Protein AF-A0A2E5XWH2-F1 (afdb_monomer_lite)

Radius of gyration: 14.69 Å; chains: 1; bounding box: 33×28×42 Å

Structure (mmCIF, N/CA/C/O backbone):
data_AF-A0A2E5XWH2-F1
#
_entry.id   AF-A0A2E5XWH2-F1
#
loop_
_atom_site.group_PDB
_atom_site.id
_atom_site.type_symbol
_atom_site.label_atom_id
_atom_site.label_alt_id
_atom_site.label_comp_id
_atom_site.label_asym_id
_atom_site.label_entity_id
_atom_site.label_seq_id
_atom_site.pdbx_PDB_ins_code
_atom_site.Cartn_x
_atom_site.Cartn_y
_atom_site.Cartn_z
_atom_site.occupancy
_atom_site.B_iso_or_equiv
_atom_site.auth_seq_id
_atom_site.auth_comp_id
_atom_site.auth_asym_id
_atom_site.auth_atom_id
_atom_site.pdbx_PDB_model_num
ATOM 1 N N . TYR A 1 1 ? 5.052 7.247 -8.938 1.00 55.41 1 TYR A N 1
ATOM 2 C CA . TYR A 1 1 ? 5.231 7.782 -10.308 1.00 55.41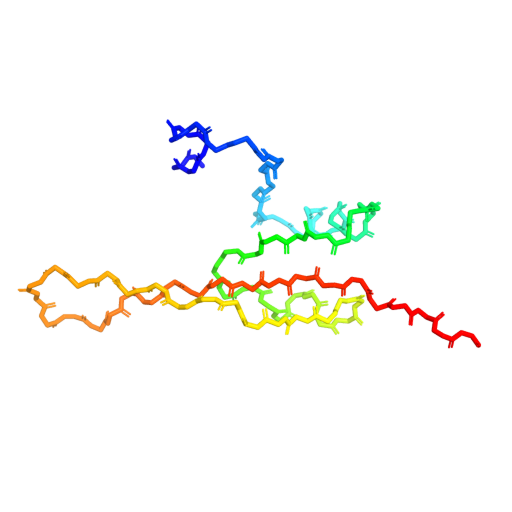 1 TYR A CA 1
ATOM 3 C C . TYR A 1 1 ? 4.501 6.936 -11.357 1.00 55.41 1 TYR A C 1
ATOM 5 O O . TYR A 1 1 ? 3.571 7.454 -11.949 1.00 55.41 1 TYR A O 1
ATOM 13 N N . TYR A 1 2 ? 4.806 5.639 -11.523 1.00 67.88 2 TYR A N 1
ATOM 14 C CA . TYR A 1 2 ? 4.216 4.773 -12.568 1.00 67.88 2 TYR A CA 1
ATOM 15 C C . TYR A 1 2 ? 2.673 4.748 -12.631 1.00 67.88 2 TYR A C 1
ATOM 17 O O . TYR A 1 2 ? 2.100 4.985 -13.683 1.00 67.88 2 TYR A O 1
ATOM 25 N N . LEU A 1 3 ? 1.969 4.502 -11.524 1.00 72.44 3 LEU A N 1
ATOM 26 C CA . LEU A 1 3 ? 0.500 4.372 -11.557 1.00 72.44 3 LEU A CA 1
ATOM 27 C C . LEU A 1 3 ? -0.213 5.691 -11.885 1.00 72.44 3 LEU A C 1
ATOM 29 O O . LEU A 1 3 ? -1.191 5.700 -12.627 1.00 72.44 3 LEU A O 1
ATOM 33 N N . ASN A 1 4 ? 0.330 6.804 -11.389 1.00 69.38 4 ASN A N 1
ATOM 34 C CA . ASN A 1 4 ? -0.177 8.142 -11.675 1.00 69.38 4 ASN A CA 1
ATOM 35 C C . ASN A 1 4 ? -0.044 8.476 -13.173 1.00 69.38 4 ASN A C 1
ATOM 37 O O . ASN A 1 4 ? -0.980 8.971 -13.793 1.00 69.38 4 ASN A O 1
ATOM 41 N N . THR A 1 5 ? 1.082 8.114 -13.803 1.00 74.50 5 THR A N 1
ATOM 42 C CA . THR A 1 5 ? 1.285 8.369 -15.240 1.00 74.50 5 THR A CA 1
ATOM 43 C C . THR A 1 5 ? 0.399 7.512 -16.149 1.00 74.50 5 THR A C 1
ATOM 45 O O . THR A 1 5 ? 0.248 7.852 -17.317 1.00 74.50 5 THR A O 1
ATOM 48 N N . HIS A 1 6 ? -0.205 6.431 -15.640 1.00 78.44 6 HIS A N 1
ATOM 49 C CA . HIS A 1 6 ? -1.126 5.564 -16.392 1.00 78.44 6 HIS A CA 1
ATOM 50 C C . HIS A 1 6 ? -2.606 5.960 -16.223 1.00 78.44 6 HIS A C 1
ATOM 52 O O . HIS A 1 6 ? -3.496 5.210 -16.619 1.00 78.44 6 HIS A O 1
ATOM 58 N N . GLY A 1 7 ? -2.889 7.140 -15.657 1.00 76.94 7 GLY A N 1
ATOM 59 C CA . GLY A 1 7 ? -4.242 7.707 -15.614 1.00 76.94 7 GLY A CA 1
ATOM 60 C C . GLY A 1 7 ? -5.177 7.074 -14.580 1.00 76.94 7 GLY A C 1
ATOM 61 O O . GLY A 1 7 ? -6.389 7.287 -14.643 1.00 76.94 7 GLY A O 1
ATOM 62 N N . ILE A 1 8 ? -4.639 6.311 -13.622 1.00 82.44 8 ILE A N 1
ATOM 63 C CA . ILE A 1 8 ? -5.422 5.787 -12.499 1.00 82.44 8 ILE A CA 1
ATOM 64 C C . ILE A 1 8 ? -5.830 6.965 -11.609 1.00 82.44 8 ILE A C 1
ATOM 66 O O . ILE A 1 8 ? -4.982 7.686 -11.086 1.00 82.44 8 ILE A O 1
ATOM 70 N N . LYS A 1 9 ? -7.140 7.158 -11.434 1.00 81.50 9 LYS A N 1
ATOM 71 C CA . LYS A 1 9 ? -7.701 8.189 -10.554 1.00 81.50 9 LYS A CA 1
ATOM 72 C C . LYS A 1 9 ? -7.740 7.672 -9.118 1.00 81.50 9 LYS A C 1
ATOM 74 O O . LYS A 1 9 ? -8.705 7.022 -8.729 1.00 81.50 9 LYS A O 1
ATOM 79 N N . ALA A 1 10 ? -6.683 7.945 -8.364 1.00 82.12 10 ALA A N 1
ATOM 80 C CA . ALA A 1 10 ? -6.566 7.609 -6.950 1.00 82.12 10 ALA A CA 1
ATOM 81 C C . ALA A 1 10 ? -5.684 8.634 -6.224 1.00 82.12 10 ALA A C 1
ATOM 83 O O . ALA A 1 10 ? -4.869 9.314 -6.855 1.00 82.12 10 ALA A O 1
ATOM 84 N N . ASP A 1 11 ? -5.816 8.702 -4.901 1.00 83.75 11 ASP A N 1
ATOM 85 C CA . ASP A 1 11 ? -4.896 9.457 -4.056 1.00 83.75 11 ASP A CA 1
ATOM 86 C C . ASP A 1 11 ? -3.617 8.638 -3.859 1.00 83.75 11 ASP A C 1
ATOM 88 O O . ASP A 1 11 ? -3.613 7.581 -3.227 1.00 83.75 11 ASP A O 1
ATOM 92 N N . PHE A 1 12 ? -2.514 9.106 -4.444 1.00 83.81 12 PHE A N 1
ATOM 93 C CA . PHE A 1 12 ? -1.227 8.423 -4.343 1.00 83.81 12 PHE A CA 1
ATOM 94 C C . PHE A 1 12 ? -0.448 8.921 -3.131 1.00 83.81 12 PHE A C 1
ATOM 96 O O . PHE A 1 12 ? -0.078 10.093 -3.064 1.00 83.81 12 PHE A O 1
ATOM 103 N N . ILE A 1 13 ? -0.131 8.004 -2.219 1.00 81.38 13 ILE A N 1
ATOM 104 C CA . ILE A 1 13 ? 0.711 8.267 -1.051 1.00 81.38 13 ILE A CA 1
ATOM 105 C C . ILE A 1 13 ? 1.961 7.400 -1.176 1.00 81.38 13 ILE A C 1
ATOM 107 O O . ILE A 1 13 ? 1.885 6.172 -1.121 1.00 81.38 13 ILE A O 1
ATOM 111 N N . SER A 1 14 ? 3.111 8.042 -1.373 1.00 82.00 14 SER A N 1
ATOM 112 C CA . SER A 1 14 ? 4.408 7.380 -1.224 1.00 82.00 14 SER A CA 1
ATOM 113 C C . SER A 1 14 ? 4.750 7.311 0.259 1.00 82.00 14 SER A C 1
ATOM 115 O O . SER A 1 14 ? 4.595 8.299 0.971 1.00 82.00 14 SER A O 1
ATOM 117 N N . VAL A 1 15 ? 5.201 6.147 0.719 1.00 77.94 15 VAL A N 1
ATOM 118 C CA . VAL A 1 15 ? 5.683 5.961 2.090 1.00 77.94 15 VAL A CA 1
ATOM 119 C C . VAL A 1 15 ? 7.198 5.876 2.031 1.00 77.94 15 VAL A C 1
ATOM 121 O O . VAL A 1 15 ? 7.748 4.800 1.801 1.00 77.94 15 VAL A O 1
ATOM 124 N N . ASP A 1 16 ? 7.849 7.019 2.215 1.00 77.44 16 ASP A N 1
ATOM 125 C CA . ASP A 1 16 ? 9.310 7.108 2.265 1.00 77.44 16 ASP A CA 1
ATOM 126 C C . ASP A 1 16 ? 9.786 7.279 3.717 1.00 77.44 16 ASP A C 1
ATOM 128 O O . ASP A 1 16 ? 10.817 6.729 4.111 1.00 77.44 16 ASP A O 1
ATOM 132 N N . GLU A 1 17 ? 8.991 7.961 4.551 1.00 76.50 17 GLU A N 1
ATOM 133 C CA . GLU A 1 17 ? 9.312 8.226 5.952 1.00 76.50 17 GLU A CA 1
ATOM 134 C C . GLU A 1 17 ? 8.186 7.814 6.912 1.00 76.50 17 GLU A C 1
ATOM 136 O O . GLU A 1 17 ? 7.017 7.658 6.553 1.00 76.50 17 GLU A O 1
ATOM 141 N N . LYS A 1 18 ? 8.527 7.669 8.200 1.00 74.44 18 LYS A N 1
ATOM 142 C CA . LYS A 1 18 ? 7.569 7.283 9.253 1.00 74.44 18 LYS A CA 1
ATOM 143 C C . LYS A 1 18 ? 6.374 8.241 9.347 1.00 74.44 18 LYS A C 1
ATOM 145 O O . LYS A 1 18 ? 5.270 7.807 9.666 1.00 74.44 18 LYS A O 1
ATOM 150 N N . ILE A 1 19 ? 6.587 9.522 9.048 1.00 78.62 19 ILE A N 1
ATOM 151 C CA . ILE A 1 19 ? 5.544 10.549 9.105 1.00 78.62 19 ILE A CA 1
ATOM 152 C C . ILE A 1 19 ? 4.445 10.328 8.054 1.00 78.62 19 ILE A C 1
ATOM 154 O O . ILE A 1 19 ? 3.300 10.722 8.264 1.00 78.62 19 ILE A O 1
ATOM 158 N N . ASP A 1 20 ? 4.752 9.649 6.947 1.00 80.12 20 ASP A N 1
ATOM 159 C CA . ASP A 1 20 ? 3.765 9.337 5.910 1.00 80.12 20 ASP A CA 1
ATOM 160 C C . ASP A 1 20 ? 2.809 8.228 6.355 1.00 80.12 20 ASP A C 1
ATOM 162 O O . ASP A 1 20 ? 1.628 8.238 6.010 1.00 80.12 20 ASP A O 1
ATOM 166 N N . ILE A 1 21 ? 3.284 7.323 7.214 1.00 80.06 21 ILE A N 1
ATOM 167 C CA . ILE A 1 21 ? 2.457 6.287 7.843 1.00 80.06 21 ILE A CA 1
ATOM 168 C C . ILE A 1 21 ? 1.437 6.934 8.792 1.00 80.06 21 ILE A C 1
ATOM 170 O O . ILE A 1 21 ? 0.270 6.546 8.813 1.00 80.06 21 ILE A O 1
ATOM 174 N N . GLU A 1 22 ? 1.848 7.956 9.548 1.00 80.81 22 GLU A N 1
ATOM 175 C CA . GLU A 1 22 ? 0.952 8.698 10.446 1.00 80.81 22 GLU A CA 1
ATOM 176 C C . GLU A 1 22 ? -0.185 9.388 9.690 1.00 80.81 22 GLU A C 1
ATOM 178 O O . GLU A 1 22 ? -1.334 9.336 10.135 1.00 80.81 22 GLU A O 1
ATOM 183 N N . LYS A 1 23 ? 0.096 9.936 8.501 1.00 80.38 23 LYS A N 1
ATOM 184 C CA . LYS A 1 23 ? -0.943 10.498 7.625 1.00 8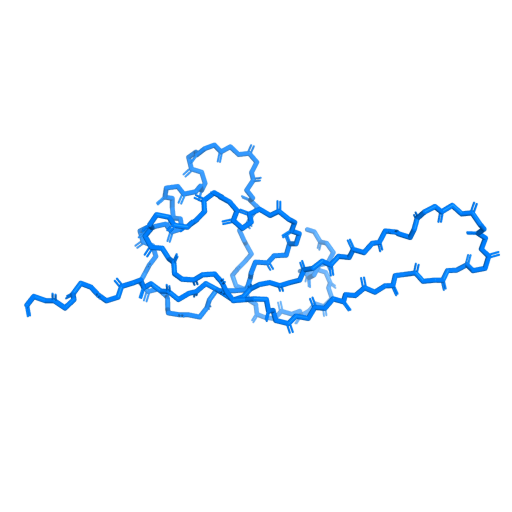0.38 23 LYS A CA 1
ATOM 185 C C . LYS A 1 23 ? -1.975 9.440 7.234 1.00 80.38 23 LYS A C 1
ATOM 187 O O . LYS A 1 23 ? -3.165 9.727 7.285 1.00 80.38 23 LYS A O 1
ATOM 192 N N . ILE A 1 24 ? -1.545 8.214 6.921 1.00 82.25 24 ILE A N 1
ATOM 193 C CA . ILE A 1 24 ? -2.448 7.106 6.568 1.00 82.25 24 ILE A CA 1
ATOM 194 C C . ILE A 1 24 ? -3.370 6.741 7.741 1.00 82.25 24 ILE A C 1
ATOM 196 O O . ILE A 1 24 ? -4.565 6.538 7.535 1.00 82.25 24 ILE A O 1
ATOM 200 N N . TYR A 1 25 ? -2.868 6.728 8.980 1.00 79.38 25 TYR A N 1
ATOM 201 C CA . TYR A 1 25 ? -3.706 6.482 10.165 1.00 79.38 25 TYR A CA 1
ATOM 202 C C . TYR A 1 25 ? -4.784 7.558 10.382 1.00 79.38 25 TYR A C 1
ATOM 204 O O . TYR A 1 25 ? -5.868 7.261 10.906 1.00 79.38 25 TYR A O 1
ATOM 212 N N . MET A 1 26 ? -4.489 8.799 9.985 1.00 77.69 26 MET A N 1
ATOM 213 C CA . MET A 1 26 ? -5.409 9.934 10.079 1.00 77.69 26 MET A CA 1
ATOM 214 C C . MET A 1 26 ? -6.447 9.974 8.953 1.00 77.69 26 MET A C 1
ATOM 216 O O . MET A 1 26 ? -7.460 10.659 9.103 1.00 77.69 26 MET A O 1
ATOM 220 N N . LEU A 1 27 ? -6.245 9.240 7.855 1.00 77.81 27 LEU A N 1
ATOM 221 C CA . LEU A 1 27 ? -7.245 9.160 6.796 1.00 77.81 27 LEU A CA 1
ATOM 222 C C . LEU A 1 27 ? -8.503 8.448 7.310 1.00 77.81 27 LEU A C 1
ATOM 224 O O . LEU A 1 27 ? -8.452 7.404 7.964 1.00 77.81 27 LEU A O 1
ATOM 228 N N . ALA A 1 28 ? -9.655 9.034 6.992 1.00 65.25 28 ALA A N 1
ATOM 229 C CA . ALA A 1 28 ? -10.972 8.445 7.219 1.00 65.25 28 ALA A CA 1
ATOM 230 C C . ALA A 1 28 ? -11.424 7.575 6.028 1.00 65.25 28 ALA A C 1
ATOM 232 O O . ALA A 1 28 ? -12.619 7.418 5.799 1.00 65.25 28 ALA A O 1
ATOM 233 N N . GLN A 1 29 ? -10.477 7.069 5.230 1.00 71.31 29 GLN A N 1
ATOM 234 C CA . GLN A 1 29 ? -10.757 6.178 4.107 1.00 71.31 29 GLN A CA 1
ATOM 235 C C . GLN A 1 29 ? -10.741 4.726 4.581 1.00 71.31 29 GLN A C 1
ATOM 237 O O . GLN A 1 29 ? -9.801 4.284 5.240 1.00 71.31 29 GLN A O 1
ATOM 242 N N . ASP A 1 30 ? -11.787 3.997 4.204 1.00 70.62 30 ASP A N 1
ATOM 243 C CA . ASP A 1 30 ? -11.968 2.589 4.558 1.00 70.62 30 ASP A CA 1
ATOM 244 C C . ASP A 1 30 ? -11.386 1.623 3.513 1.00 70.62 30 ASP A C 1
ATOM 246 O O . ASP A 1 30 ? -11.286 0.430 3.788 1.00 70.62 30 ASP A O 1
ATOM 250 N N . ASP A 1 31 ? -11.005 2.122 2.330 1.00 77.19 31 ASP A N 1
ATOM 251 C CA . ASP A 1 31 ? -10.507 1.311 1.215 1.00 77.19 31 ASP A CA 1
ATOM 252 C C . ASP A 1 31 ? -9.166 1.859 0.712 1.00 77.19 31 ASP A C 1
ATOM 254 O O . ASP A 1 31 ? -9.105 2.791 -0.093 1.00 77.19 31 ASP A O 1
ATOM 258 N N . ILE A 1 32 ? -8.077 1.314 1.256 1.00 87.81 32 ILE A N 1
ATOM 259 C CA . ILE A 1 32 ? -6.705 1.692 0.904 1.00 87.81 32 ILE A CA 1
ATOM 260 C C . ILE A 1 32 ? -6.008 0.479 0.290 1.00 87.81 32 ILE A C 1
ATOM 262 O O . ILE A 1 32 ? -5.899 -0.577 0.921 1.00 87.81 32 ILE A O 1
ATOM 266 N N . LEU A 1 33 ? -5.486 0.652 -0.927 1.00 88.75 33 LEU A N 1
ATOM 267 C CA . LEU A 1 33 ? -4.675 -0.348 -1.616 1.00 88.75 33 LEU A CA 1
ATOM 268 C C . LEU A 1 33 ? -3.187 -0.098 -1.352 1.00 88.75 33 LEU A C 1
ATOM 270 O O . LEU A 1 33 ? -2.597 0.865 -1.841 1.00 88.75 33 LEU A O 1
ATOM 274 N N . LEU A 1 34 ? -2.567 -1.005 -0.608 1.00 88.56 34 LEU A N 1
ATOM 275 C CA . LEU A 1 34 ? -1.137 -1.028 -0.348 1.00 88.56 34 LEU A CA 1
ATOM 276 C C . LEU A 1 34 ? -0.422 -1.851 -1.423 1.00 88.56 34 LEU A C 1
ATOM 278 O O . LEU A 1 34 ? -0.813 -2.979 -1.714 1.00 88.56 34 LEU A O 1
ATOM 282 N N . ILE A 1 35 ? 0.661 -1.312 -1.979 1.00 86.81 35 ILE A N 1
ATOM 283 C CA . ILE A 1 35 ? 1.461 -1.969 -3.018 1.00 86.81 35 ILE A CA 1
ATOM 284 C C . ILE A 1 35 ? 2.867 -2.217 -2.477 1.00 86.81 35 ILE A C 1
ATOM 286 O O . ILE A 1 35 ? 3.532 -1.293 -2.012 1.00 86.81 35 ILE A O 1
ATOM 290 N N . GLY A 1 36 ? 3.329 -3.462 -2.560 1.00 81.12 36 GLY A N 1
ATOM 291 C CA . GLY A 1 36 ? 4.601 -3.897 -1.989 1.00 81.12 36 GLY A CA 1
ATOM 292 C C . GLY A 1 36 ? 4.464 -4.465 -0.574 1.00 81.12 36 GLY A C 1
ATOM 293 O O . GLY A 1 36 ? 3.402 -4.447 0.049 1.00 81.12 36 GLY A O 1
ATOM 294 N N . ASN A 1 37 ? 5.563 -5.013 -0.054 1.00 77.69 37 ASN A N 1
ATOM 295 C CA . ASN A 1 37 ? 5.568 -5.737 1.217 1.00 77.69 37 ASN A CA 1
ATOM 296 C C . ASN A 1 37 ? 5.780 -4.807 2.425 1.00 77.69 37 ASN A C 1
ATOM 298 O O . ASN A 1 37 ? 6.791 -4.892 3.122 1.00 77.69 37 ASN A O 1
ATOM 302 N N . PHE A 1 38 ? 4.812 -3.924 2.673 1.00 80.38 38 PHE A N 1
ATOM 303 C CA . PHE A 1 38 ? 4.806 -3.008 3.826 1.00 80.38 38 PHE A CA 1
ATOM 304 C C . PHE A 1 38 ? 3.726 -3.354 4.859 1.00 80.38 38 PHE A C 1
ATOM 306 O O . PHE A 1 38 ? 3.501 -2.606 5.806 1.00 80.38 38 PHE A O 1
ATOM 313 N N . SER A 1 39 ? 3.070 -4.506 4.700 1.00 79.75 39 SER A N 1
ATOM 314 C CA . SER A 1 39 ? 1.954 -4.973 5.534 1.00 79.75 39 SER A CA 1
ATOM 315 C C . SER A 1 39 ? 2.251 -4.888 7.035 1.00 79.75 39 SER A C 1
ATOM 317 O O . SER A 1 39 ? 1.419 -4.425 7.813 1.00 79.75 39 SER A O 1
ATOM 319 N N . ARG A 1 40 ? 3.477 -5.247 7.435 1.00 82.88 40 ARG A N 1
ATOM 320 C CA . ARG A 1 40 ? 3.947 -5.232 8.832 1.00 82.88 40 ARG A CA 1
ATOM 321 C C . ARG A 1 40 ? 3.871 -3.861 9.506 1.00 82.88 40 ARG A C 1
ATOM 323 O O . ARG A 1 40 ? 3.813 -3.815 10.729 1.00 82.88 40 ARG A O 1
ATOM 330 N N . LEU A 1 41 ? 3.873 -2.767 8.746 1.00 83.62 41 LEU A N 1
ATOM 331 C CA . LEU A 1 41 ? 3.818 -1.412 9.299 1.00 83.62 41 LEU A CA 1
ATOM 332 C C . LEU A 1 41 ? 2.407 -1.010 9.756 1.00 83.62 41 LEU A C 1
ATOM 334 O O . LEU A 1 41 ? 2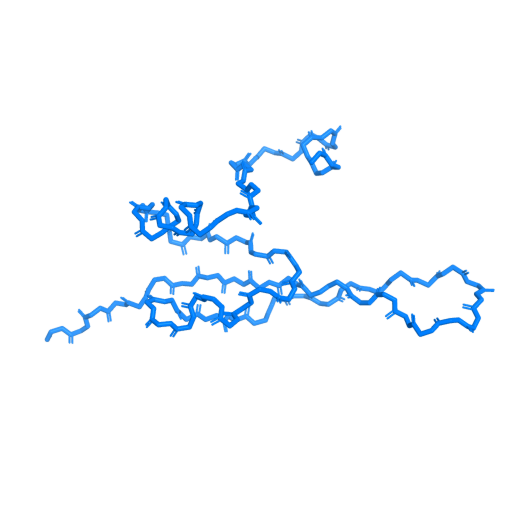.287 -0.078 10.546 1.00 83.62 41 LEU A O 1
ATOM 338 N N . PHE A 1 42 ? 1.367 -1.719 9.299 1.00 84.31 42 PHE A N 1
ATOM 339 C CA . PHE A 1 42 ? -0.041 -1.337 9.482 1.00 84.31 42 PHE A CA 1
ATOM 340 C C . PHE A 1 42 ? -0.850 -2.287 10.377 1.00 84.31 42 PHE A C 1
ATOM 342 O O . PHE A 1 42 ? -1.964 -1.955 1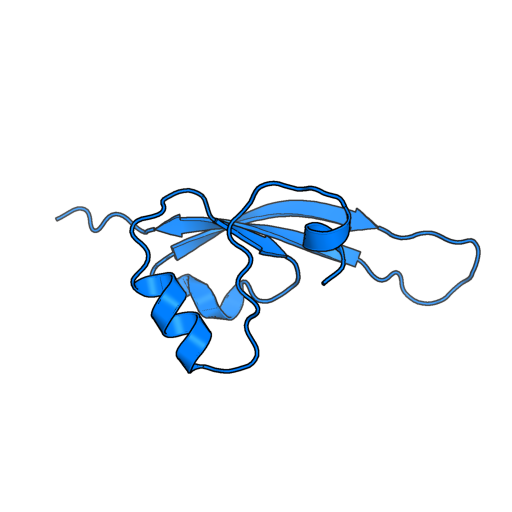0.771 1.00 84.31 42 PHE A O 1
ATOM 349 N N . VAL A 1 43 ? -0.289 -3.438 10.767 1.00 81.44 43 VAL A N 1
ATOM 350 C CA . VAL A 1 43 ? -0.993 -4.498 11.524 1.00 81.44 43 VAL A CA 1
ATOM 351 C C . VAL A 1 43 ? -1.550 -4.073 12.886 1.00 81.44 43 VAL A C 1
ATOM 353 O O . VAL A 1 43 ? -2.354 -4.802 13.470 1.00 81.44 43 VAL A O 1
ATOM 356 N N . LYS A 1 44 ? -1.107 -2.934 13.434 1.00 83.19 44 LYS A N 1
ATOM 357 C CA . LYS A 1 44 ? -1.573 -2.432 14.729 1.00 83.19 44 LYS A CA 1
ATOM 358 C C . LYS A 1 44 ? -3.028 -1.969 14.633 1.00 83.19 44 LYS A C 1
ATOM 360 O O . LYS A 1 44 ? -3.886 -2.561 15.287 1.00 83.19 44 LYS A O 1
ATOM 365 N N . ASP A 1 45 ? -3.297 -0.988 13.775 1.00 83.94 45 ASP A N 1
ATOM 366 C CA . ASP A 1 45 ? -4.596 -0.305 13.695 1.00 83.94 45 ASP A CA 1
ATOM 367 C C . ASP A 1 45 ? -5.417 -0.695 12.448 1.00 83.94 45 ASP A C 1
ATOM 369 O O . ASP A 1 45 ? -6.598 -0.355 12.356 1.00 83.94 45 ASP A O 1
ATOM 373 N N . PHE A 1 46 ? -4.826 -1.454 11.517 1.00 85.94 46 PHE A N 1
ATOM 374 C CA . PHE A 1 46 ? -5.501 -1.981 10.331 1.00 85.94 46 PHE A CA 1
ATOM 375 C C . PHE A 1 46 ? -5.461 -3.510 10.275 1.00 85.94 46 PHE A C 1
ATOM 377 O O . PHE A 1 46 ? -4.482 -4.147 10.677 1.00 85.94 46 PHE A O 1
ATOM 384 N N . ASP A 1 47 ? -6.525 -4.091 9.734 1.00 87.56 47 ASP A N 1
ATOM 385 C CA . ASP A 1 47 ? -6.532 -5.445 9.203 1.00 87.56 47 ASP A CA 1
ATOM 386 C C . ASP A 1 47 ? -5.953 -5.408 7.788 1.00 87.56 47 ASP A C 1
ATOM 388 O O . ASP A 1 4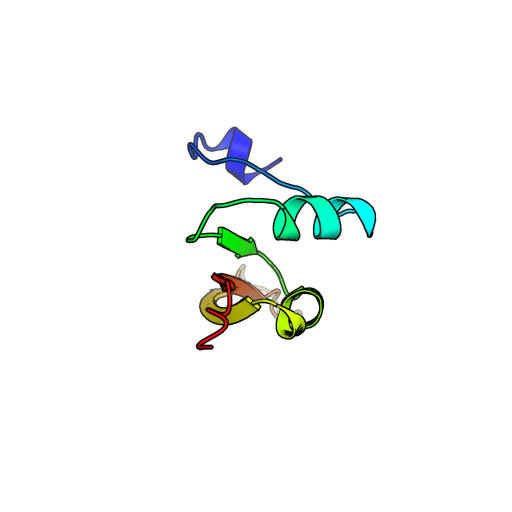7 ? -6.427 -4.670 6.922 1.00 87.56 47 ASP A O 1
ATOM 392 N N . VAL A 1 48 ? -4.891 -6.184 7.571 1.00 87.75 48 VAL A N 1
ATOM 393 C CA . VAL A 1 48 ? -4.165 -6.229 6.299 1.00 87.75 48 VAL A CA 1
ATOM 394 C C . VAL A 1 48 ? -4.497 -7.532 5.591 1.00 87.75 48 VAL A C 1
ATOM 396 O O . VAL A 1 48 ? -4.103 -8.607 6.046 1.00 87.75 48 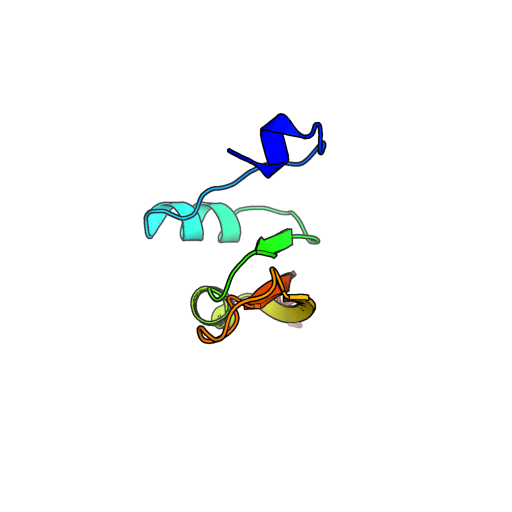VAL A O 1
ATOM 399 N N . VAL A 1 49 ? -5.206 -7.440 4.470 1.00 88.75 49 VAL A N 1
ATOM 400 C CA . VAL A 1 49 ? -5.648 -8.603 3.692 1.00 88.75 49 VAL A CA 1
ATOM 401 C C . VAL A 1 49 ? -4.882 -8.637 2.378 1.00 88.75 49 VAL A C 1
ATOM 403 O O . VAL A 1 49 ? -4.865 -7.648 1.652 1.00 88.75 49 VAL A O 1
ATOM 406 N N . LEU A 1 50 ? -4.231 -9.762 2.068 1.00 87.31 50 LEU A N 1
ATOM 407 C CA . LEU A 1 50 ? -3.609 -9.963 0.757 1.00 87.31 50 LEU A CA 1
ATOM 408 C C . LEU A 1 50 ? -4.692 -9.894 -0.324 1.00 87.31 50 LEU A C 1
ATOM 410 O O . LEU A 1 50 ? -5.676 -10.626 -0.255 1.00 87.31 50 LEU A O 1
ATOM 414 N N . ASP A 1 51 ? -4.489 -9.025 -1.306 1.00 87.38 51 ASP A N 1
ATOM 415 C CA . ASP A 1 51 ? -5.414 -8.827 -2.417 1.00 87.38 51 ASP A CA 1
ATOM 416 C C . ASP A 1 51 ? -4.962 -9.635 -3.634 1.00 87.38 51 ASP A C 1
ATOM 418 O O . ASP A 1 51 ? -5.609 -10.609 -4.008 1.00 87.38 51 ASP A O 1
ATOM 422 N N . THR A 1 52 ? -3.812 -9.283 -4.213 1.00 85.88 52 THR A N 1
ATOM 423 C CA . THR A 1 52 ? -3.312 -9.910 -5.439 1.00 85.88 52 THR A CA 1
ATOM 424 C C . THR A 1 52 ? -1.790 -10.022 -5.397 1.00 85.88 52 THR A C 1
ATOM 426 O O . THR A 1 52 ? -1.105 -9.162 -4.852 1.00 85.88 52 THR A O 1
ATOM 429 N N . ASN A 1 53 ? -1.231 -11.076 -5.994 1.00 82.44 53 ASN A N 1
ATOM 430 C CA . ASN A 1 53 ? 0.207 -11.179 -6.242 1.00 82.44 53 ASN A CA 1
ATOM 431 C C . ASN A 1 53 ? 0.476 -11.064 -7.739 1.00 82.44 53 ASN A C 1
ATOM 433 O O . ASN A 1 53 ? 0.018 -11.891 -8.528 1.00 82.44 53 ASN A O 1
ATOM 437 N N . TYR A 1 54 ? 1.250 -10.051 -8.116 1.00 80.25 54 TYR A N 1
ATOM 438 C CA . TYR A 1 54 ? 1.696 -9.846 -9.484 1.00 80.25 54 TYR A CA 1
ATOM 439 C C . TYR A 1 54 ? 3.080 -10.449 -9.664 1.00 80.25 54 TYR A C 1
ATOM 441 O O . TYR A 1 54 ? 3.984 -10.221 -8.860 1.00 80.25 54 TYR A O 1
ATOM 449 N N . TYR A 1 55 ? 3.250 -11.194 -10.748 1.00 74.06 55 TYR A N 1
ATOM 450 C CA . TYR A 1 55 ? 4.517 -11.801 -11.121 1.00 74.06 55 TYR A CA 1
ATOM 451 C C . TYR A 1 55 ? 4.965 -11.199 -12.445 1.00 74.06 55 TYR A C 1
ATOM 453 O O . TYR A 1 55 ? 4.288 -11.359 -13.460 1.00 74.06 55 TYR A O 1
ATOM 461 N N . HIS A 1 56 ? 6.112 -10.523 -12.455 1.00 65.19 56 HIS A N 1
ATOM 462 C CA . HIS A 1 56 ? 6.753 -10.178 -13.717 1.00 65.19 56 HIS A CA 1
ATOM 463 C C . HIS A 1 56 ? 7.598 -11.369 -14.174 1.00 65.19 56 HIS A C 1
ATOM 465 O O . HIS A 1 56 ? 8.609 -11.684 -13.551 1.00 65.19 56 HIS A O 1
ATOM 471 N N . ASN A 1 57 ? 7.196 -12.024 -15.266 1.00 60.44 57 ASN A N 1
ATOM 472 C CA . ASN A 1 57 ? 8.028 -13.012 -15.951 1.00 60.44 57 ASN A CA 1
ATOM 473 C C . ASN A 1 57 ? 8.474 -12.473 -17.316 1.00 60.44 57 ASN A C 1
ATOM 475 O O . ASN A 1 57 ? 7.670 -12.449 -18.249 1.00 60.44 57 ASN A O 1
ATOM 479 N N . PRO A 1 58 ? 9.747 -12.080 -17.462 1.00 61.31 58 PRO A N 1
ATOM 480 C CA . PRO A 1 58 ? 10.322 -11.796 -18.757 1.00 61.31 58 PRO A CA 1
ATOM 481 C C . PRO A 1 58 ? 11.523 -12.728 -18.989 1.00 61.31 58 PRO A C 1
ATOM 483 O O . PRO A 1 58 ? 12.665 -12.307 -18.882 1.00 61.31 58 PRO A O 1
ATOM 486 N N . TYR A 1 59 ? 11.286 -14.010 -19.275 1.00 57.25 59 TYR A N 1
ATOM 487 C CA . TYR A 1 59 ? 12.245 -14.890 -19.967 1.00 57.25 59 TYR A CA 1
ATOM 488 C C . TYR A 1 59 ? 13.688 -15.038 -19.409 1.00 57.25 59 TYR A C 1
ATOM 490 O O . TYR A 1 59 ? 14.578 -15.413 -20.170 1.00 57.25 59 TYR A O 1
ATOM 498 N N . VAL A 1 60 ? 13.982 -14.830 -18.115 1.00 52.16 60 VAL A N 1
ATOM 499 C CA . VAL A 1 60 ? 15.321 -15.174 -17.573 1.00 52.16 60 VAL A CA 1
ATOM 500 C C . VAL A 1 60 ? 15.343 -15.504 -16.073 1.00 52.16 60 VAL A C 1
ATOM 502 O O . VAL A 1 60 ? 14.765 -14.800 -15.253 1.00 52.16 60 VAL A O 1
ATOM 505 N N . ASN A 1 61 ? 16.085 -16.568 -15.734 1.00 51.91 61 ASN A N 1
ATOM 506 C CA . ASN A 1 61 ? 16.315 -17.181 -14.413 1.00 51.91 61 ASN A CA 1
ATOM 507 C C . ASN A 1 61 ? 16.978 -16.261 -13.357 1.00 51.91 61 ASN A C 1
ATOM 509 O O . ASN A 1 61 ? 18.096 -16.515 -12.905 1.00 51.91 61 ASN A O 1
ATOM 513 N N . ARG A 1 62 ? 16.296 -15.207 -12.906 1.00 54.31 62 ARG A N 1
ATOM 514 C CA . ARG A 1 62 ? 16.585 -14.541 -11.622 1.00 54.31 62 ARG A CA 1
ATOM 515 C C . ARG A 1 62 ? 15.308 -14.574 -10.784 1.00 54.31 62 ARG A C 1
ATOM 517 O O . ARG A 1 62 ? 14.225 -14.468 -11.349 1.00 54.31 62 ARG A O 1
ATOM 524 N N . MET A 1 63 ? 15.430 -14.812 -9.472 1.00 59.91 63 MET A N 1
ATOM 525 C CA . MET A 1 63 ? 14.288 -14.932 -8.550 1.00 59.91 63 MET A CA 1
ATOM 526 C C . MET A 1 63 ? 13.241 -13.854 -8.837 1.00 59.91 63 MET A C 1
ATOM 528 O O . MET A 1 63 ? 13.575 -12.682 -9.007 1.00 59.91 63 MET A O 1
ATOM 532 N N . TRP A 1 64 ? 11.991 -14.289 -8.961 1.00 55.69 64 TRP A N 1
ATOM 533 C CA . TRP A 1 64 ? 10.932 -13.503 -9.572 1.00 55.69 64 TRP A CA 1
ATOM 534 C C . TRP A 1 64 ? 10.606 -12.306 -8.672 1.00 55.69 64 TRP A C 1
ATOM 536 O O . TRP A 1 64 ? 10.275 -12.523 -7.503 1.00 55.69 64 TRP A O 1
ATOM 546 N N . PRO A 1 65 ? 10.657 -11.057 -9.169 1.00 61.03 65 PRO A N 1
ATOM 547 C CA . PRO A 1 65 ? 10.097 -9.940 -8.431 1.00 61.03 65 PRO A CA 1
ATOM 548 C C . PRO A 1 65 ? 8.579 -10.126 -8.404 1.00 61.03 65 PRO A C 1
ATOM 550 O O . PRO A 1 65 ? 7.873 -9.849 -9.375 1.00 61.03 65 PRO A O 1
ATOM 553 N N . HIS A 1 66 ? 8.087 -10.673 -7.297 1.00 73.94 66 HIS A N 1
ATOM 554 C CA . HIS A 1 66 ? 6.672 -10.661 -6.976 1.00 73.94 66 HIS A CA 1
ATOM 555 C C . HIS A 1 66 ? 6.322 -9.328 -6.312 1.00 73.94 66 HIS A C 1
ATOM 557 O O . HIS A 1 66 ? 7.025 -8.861 -5.414 1.00 73.94 66 HIS A O 1
ATOM 563 N N . ILE A 1 67 ? 5.242 -8.705 -6.765 1.00 82.06 67 ILE A N 1
ATOM 564 C CA . ILE A 1 67 ? 4.691 -7.501 -6.147 1.00 82.06 67 ILE A CA 1
ATOM 565 C C . ILE A 1 67 ? 3.341 -7.896 -5.567 1.00 82.06 67 ILE A C 1
ATOM 567 O O . ILE A 1 67 ? 2.391 -8.143 -6.305 1.00 82.06 67 ILE A O 1
ATOM 571 N N . GLY A 1 68 ? 3.277 -7.995 -4.242 1.00 85.06 68 GLY A N 1
ATOM 572 C CA . GLY A 1 68 ? 2.021 -8.201 -3.531 1.00 85.06 68 GLY A CA 1
ATOM 573 C C . GLY A 1 68 ? 1.267 -6.888 -3.365 1.00 85.06 68 GLY A C 1
ATOM 574 O O . GLY A 1 68 ? 1.876 -5.857 -3.066 1.00 85.06 68 GLY A O 1
ATOM 575 N N . THR A 1 69 ? -0.048 -6.933 -3.536 1.00 89.75 69 THR A N 1
ATOM 576 C CA . THR A 1 69 ? -0.972 -5.877 -3.128 1.00 89.75 69 THR A CA 1
ATOM 577 C C . THR A 1 69 ? -1.791 -6.338 -1.937 1.00 89.75 69 THR A C 1
ATOM 579 O O . THR A 1 69 ? -2.125 -7.516 -1.806 1.00 89.75 69 THR A O 1
ATOM 582 N N . PHE A 1 70 ? -2.110 -5.407 -1.050 1.00 90.06 70 PHE A N 1
ATOM 583 C CA . PHE A 1 70 ? -2.867 -5.668 0.165 1.00 90.06 70 PHE A CA 1
ATOM 584 C C . PHE A 1 70 ? -3.945 -4.603 0.323 1.00 90.06 70 PHE A C 1
ATOM 586 O O . PHE A 1 70 ? -3.708 -3.440 0.010 1.00 90.06 70 PHE A O 1
ATOM 593 N N . ARG A 1 71 ? -5.111 -4.979 0.838 1.00 89.62 71 ARG A N 1
ATOM 594 C CA . ARG A 1 71 ? -6.130 -4.023 1.276 1.00 89.62 71 ARG A CA 1
ATOM 595 C C . ARG A 1 71 ? -5.997 -3.783 2.767 1.00 89.62 71 ARG A C 1
ATOM 597 O O . ARG A 1 71 ? -5.810 -4.732 3.534 1.00 89.62 71 ARG A O 1
ATOM 604 N N . LEU A 1 72 ? -6.074 -2.516 3.155 1.00 88.44 72 LEU A N 1
ATOM 605 C CA . LEU A 1 72 ? -6.098 -2.101 4.550 1.00 88.44 72 LEU A CA 1
ATOM 606 C C . LEU A 1 72 ? -7.530 -1.758 4.937 1.00 88.44 72 LEU A C 1
ATOM 608 O O . LEU A 1 72 ? -8.144 -0.890 4.322 1.00 88.44 72 LEU A O 1
ATOM 612 N N . PHE A 1 73 ? -8.022 -2.399 5.991 1.00 86.88 73 PHE A N 1
ATOM 613 C CA . PHE A 1 73 ? -9.299 -2.069 6.612 1.00 86.88 73 PHE A CA 1
ATOM 614 C C . PHE A 1 73 ? -9.042 -1.566 8.020 1.00 86.88 73 PHE A C 1
ATOM 616 O O . PHE A 1 73 ? -8.342 -2.216 8.797 1.00 86.88 73 PHE A O 1
ATOM 623 N N . LYS A 1 74 ? -9.567 -0.393 8.372 1.00 85.50 74 LYS A N 1
ATOM 624 C CA . LYS A 1 74 ? -9.377 0.140 9.723 1.00 85.50 74 LYS A CA 1
ATOM 625 C C . LYS A 1 74 ? -10.072 -0.781 10.717 1.00 85.50 74 LYS A C 1
ATOM 627 O O . LYS A 1 74 ? -11.259 -1.078 10.560 1.00 85.50 74 LYS A O 1
ATOM 632 N N . LYS A 1 75 ? -9.355 -1.218 11.755 1.00 84.12 75 LYS A N 1
ATOM 633 C CA . LYS A 1 75 ? -9.966 -2.033 12.805 1.00 84.12 75 LYS A CA 1
ATOM 634 C C . LYS A 1 75 ? -11.055 -1.207 13.469 1.00 84.12 75 LYS A C 1
ATOM 636 O O . LYS A 1 75 ? -10.793 -0.153 14.055 1.00 84.12 75 LYS A O 1
ATOM 641 N N . LYS A 1 76 ? -12.296 -1.676 13.382 1.00 72.88 76 LYS A N 1
ATOM 642 C CA . LYS A 1 76 ? -13.381 -1.094 14.166 1.00 72.88 76 LYS A CA 1
ATOM 643 C C . LYS A 1 76 ? -13.123 -1.482 15.614 1.00 72.88 76 LYS A C 1
ATOM 645 O O . LYS A 1 76 ? -13.182 -2.659 15.953 1.00 72.88 76 LYS A O 1
ATOM 650 N N . ASN A 1 77 ? -12.830 -0.498 16.464 1.00 57.47 77 ASN A N 1
ATOM 651 C CA . ASN A 1 77 ? -12.920 -0.695 17.905 1.00 57.47 77 ASN A CA 1
ATOM 652 C C . ASN A 1 77 ? -14.386 -1.002 18.219 1.00 57.47 77 ASN A C 1
ATOM 654 O O . ASN A 1 77 ? -15.209 -0.092 18.323 1.00 57.47 77 ASN A O 1
ATOM 658 N N . VAL A 1 78 ? -14.717 -2.287 18.308 1.00 51.19 78 VAL A N 1
ATOM 659 C CA . VAL A 1 78 ? -15.963 -2.734 18.918 1.00 51.19 78 VAL A CA 1
ATOM 660 C C . VAL A 1 78 ? -15.797 -2.437 20.407 1.00 51.19 78 VAL A C 1
ATOM 662 O O . VAL A 1 78 ? -15.016 -3.098 21.088 1.00 51.19 78 VAL A O 1
ATOM 665 N N . ARG A 1 79 ? -16.420 -1.345 20.858 1.00 38.88 79 ARG A N 1
ATOM 666 C CA . ARG A 1 79 ? -16.625 -1.067 22.282 1.00 38.88 79 ARG A CA 1
ATOM 667 C C . ARG A 1 79 ? -17.685 -2.001 22.839 1.00 38.88 79 ARG A C 1
ATOM 669 O O . ARG A 1 79 ? -18.655 -2.267 22.095 1.00 38.88 79 ARG A O 1
#

Secondary structure (DSSP, 8-state):
-HHHHTT--S------SHHHHHHHHH---S-EEEESS-GGGTTTTEEEEEEEEEE---SS-S---EEEEEEEEE-----

Sequence (79 aa):
YYLNTHGIKADFISVDEKIDIEKIYMLAQDDILLIGNFSRLFVKDFDVVLDTNYYHNPYVNRMWPHIGTFRLFKKKNVR

Foldseek 3Di:
DVVVVVVDPDDDQDPPDPVSVVVVVVDPDQWDKDKADPQVVQVPFWDKAWDDWDWDDDPDPDPTPIMTIITTGGDPPPD

pLDDT: mean 76.61, std 11.23, range [38.88, 90.06]